Protein AF-A0A3L7YUU1-F1 (afdb_monomer)

Structure (mmCIF, N/CA/C/O backbone):
data_AF-A0A3L7YUU1-F1
#
_entry.id   AF-A0A3L7YUU1-F1
#
loop_
_atom_site.group_PDB
_atom_site.id
_atom_site.type_symbol
_atom_site.label_atom_id
_atom_site.label_alt_id
_atom_site.label_comp_id
_atom_site.label_asym_id
_atom_site.label_entity_id
_atom_site.label_seq_id
_atom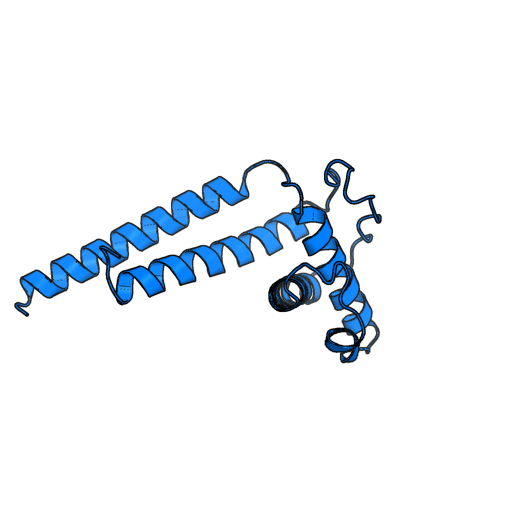_site.pdbx_PDB_ins_code
_atom_site.Cartn_x
_atom_site.Cartn_y
_atom_site.Cartn_z
_atom_site.occupancy
_atom_site.B_iso_or_equiv
_atom_site.auth_seq_id
_atom_site.auth_comp_id
_atom_site.auth_asym_id
_atom_site.auth_atom_id
_atom_site.pdbx_PDB_model_num
ATOM 1 N N . MET A 1 1 ? -32.087 8.831 19.866 1.00 59.59 1 MET A N 1
ATOM 2 C CA . MET A 1 1 ? -30.736 9.177 20.367 1.00 59.59 1 MET A CA 1
ATOM 3 C C . MET A 1 1 ? -30.749 10.618 20.840 1.00 59.59 1 MET A C 1
ATOM 5 O O . MET A 1 1 ? -31.267 11.467 20.128 1.00 59.59 1 MET A O 1
ATOM 9 N N . THR A 1 2 ? -30.235 10.900 22.034 1.00 79.69 2 THR A N 1
ATOM 10 C CA . THR A 1 2 ? -30.074 12.281 22.517 1.00 79.69 2 THR A CA 1
ATOM 11 C C . THR A 1 2 ? -28.896 12.944 21.796 1.00 79.69 2 THR A C 1
ATOM 13 O O . THR A 1 2 ? -27.967 12.249 21.372 1.00 79.69 2 THR A O 1
ATOM 16 N N . ARG A 1 3 ? -28.883 14.278 21.679 1.00 77.38 3 ARG A N 1
ATOM 17 C CA . ARG A 1 3 ? -27.744 15.015 21.090 1.00 77.38 3 ARG A CA 1
ATOM 18 C C . ARG A 1 3 ? -26.410 14.649 21.760 1.00 77.38 3 ARG A C 1
ATOM 20 O O . ARG A 1 3 ? -25.412 14.467 21.073 1.00 77.38 3 ARG A O 1
ATOM 27 N N . SER A 1 4 ? -26.418 14.425 23.076 1.00 76.38 4 SER A N 1
ATOM 28 C CA . SER A 1 4 ? -25.243 13.987 23.842 1.00 76.38 4 SER A CA 1
ATOM 29 C C . SER A 1 4 ? -24.733 12.603 23.417 1.00 76.38 4 SER A C 1
ATOM 31 O O . SER A 1 4 ? -23.530 12.414 23.276 1.00 76.38 4 SER A O 1
ATOM 33 N N . SER A 1 5 ? -25.628 11.645 23.139 1.00 84.06 5 SER A N 1
ATOM 34 C CA . SER A 1 5 ? -25.233 10.310 22.651 1.00 84.06 5 SER A CA 1
ATOM 35 C C . SER A 1 5 ? -24.628 10.337 21.241 1.00 84.06 5 SER A C 1
ATOM 37 O O . SER A 1 5 ? -23.734 9.553 20.933 1.00 84.06 5 SER A O 1
ATOM 39 N N . GLN A 1 6 ? -25.072 11.266 20.390 1.00 86.44 6 GLN A N 1
ATOM 40 C CA . GLN A 1 6 ? -24.498 11.461 19.056 1.00 86.44 6 GLN A CA 1
ATOM 41 C C . GLN A 1 6 ? -23.119 12.121 19.129 1.00 86.44 6 GLN A C 1
ATOM 43 O O . GLN A 1 6 ? -22.197 11.662 18.462 1.00 86.44 6 GLN A O 1
ATOM 48 N N . ALA A 1 7 ? -22.956 13.141 19.976 1.00 90.00 7 ALA A N 1
ATOM 49 C CA . ALA A 1 7 ? -21.663 13.782 20.210 1.00 90.00 7 ALA A CA 1
ATOM 50 C C . ALA A 1 7 ? -20.613 12.795 20.747 1.00 90.00 7 ALA A C 1
ATOM 52 O O . ALA A 1 7 ? -19.496 12.765 20.239 1.00 90.00 7 ALA A O 1
ATOM 53 N N . LEU A 1 8 ? -20.981 11.938 21.706 1.00 91.62 8 LEU A N 1
ATOM 54 C CA . LEU A 1 8 ? -20.094 10.888 22.223 1.00 91.62 8 LEU A CA 1
ATOM 55 C C . LEU A 1 8 ? -19.676 9.899 21.130 1.00 91.62 8 LEU A C 1
ATOM 57 O O . LEU A 1 8 ? -18.496 9.577 21.013 1.00 91.62 8 LEU A O 1
ATOM 61 N N . ARG A 1 9 ? -20.626 9.457 20.295 1.00 92.44 9 ARG A N 1
ATOM 62 C CA . ARG A 1 9 ? -20.335 8.561 19.168 1.00 92.44 9 ARG A CA 1
ATOM 63 C C . ARG A 1 9 ? -19.361 9.201 18.180 1.00 92.44 9 ARG A C 1
ATOM 65 O O . ARG A 1 9 ? -18.378 8.570 17.816 1.00 92.44 9 ARG A O 1
ATOM 72 N N . LEU A 1 10 ? -19.612 10.440 17.761 1.00 94.44 10 LEU A N 1
ATOM 73 C CA . LEU A 1 10 ? -18.731 11.148 16.827 1.00 94.44 10 LEU A CA 1
ATOM 74 C C . LEU A 1 10 ? -17.342 11.392 17.428 1.00 94.44 10 LEU A C 1
ATOM 76 O O . LEU A 1 10 ? -16.343 11.228 16.734 1.00 94.44 10 LEU A O 1
ATOM 80 N N . GLY A 1 11 ? -17.274 11.710 18.724 1.00 96.06 11 GLY A N 1
ATOM 81 C CA . GLY A 1 11 ? -16.013 11.812 19.457 1.00 96.06 11 GLY A CA 1
ATOM 82 C C . GLY A 1 11 ? -15.228 10.499 19.450 1.00 96.06 11 GLY A C 1
ATOM 83 O O . GLY A 1 11 ? -14.035 10.506 19.155 1.00 96.06 11 GLY A O 1
ATOM 84 N N . ALA A 1 12 ? -15.896 9.367 19.690 1.00 96.31 12 ALA A N 1
ATOM 85 C CA . ALA A 1 12 ? -15.273 8.045 19.627 1.00 96.31 12 ALA A CA 1
ATOM 86 C C . ALA A 1 12 ? -14.753 7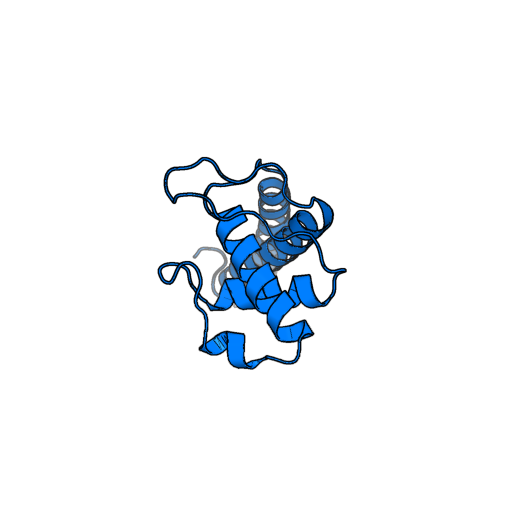.718 18.218 1.00 96.31 12 ALA A C 1
ATOM 88 O O . ALA A 1 12 ? -13.611 7.293 18.076 1.00 96.31 12 ALA A O 1
ATOM 89 N N . VAL A 1 13 ? -15.542 7.983 17.170 1.00 97.12 13 VAL A N 1
ATOM 90 C CA . VAL A 1 13 ? -15.109 7.802 15.770 1.00 97.12 13 VAL A CA 1
ATOM 91 C C . VAL A 1 13 ? -13.873 8.645 15.455 1.00 97.12 13 VAL A C 1
ATOM 93 O O . VAL A 1 13 ? -12.925 8.145 14.845 1.00 97.12 13 VAL A O 1
ATOM 96 N N . GLY A 1 14 ? -13.864 9.909 15.888 1.00 97.44 14 GLY A N 1
ATOM 97 C CA . GLY A 1 14 ? -12.722 10.804 15.718 1.00 97.44 14 GLY A CA 1
ATOM 98 C C . GLY A 1 14 ? -11.468 10.279 16.419 1.00 97.44 14 GLY A C 1
ATOM 99 O O . GLY A 1 14 ? -10.405 10.219 15.804 1.00 97.44 14 GLY A O 1
ATOM 100 N N . LEU A 1 15 ? -11.602 9.829 17.671 1.00 97.62 15 LEU A N 1
ATOM 101 C CA . LEU A 1 15 ? -10.500 9.244 18.436 1.00 97.62 15 LEU A CA 1
ATOM 102 C C . LEU A 1 15 ? -9.951 7.974 17.769 1.00 97.62 15 LEU A C 1
ATOM 104 O O . LEU A 1 15 ? -8.742 7.858 17.590 1.00 97.62 15 LEU A O 1
ATOM 108 N N . ILE A 1 16 ? -10.822 7.050 17.356 1.00 98.19 16 ILE A N 1
ATOM 109 C CA . ILE A 1 16 ? -10.429 5.801 16.684 1.00 98.19 16 ILE A CA 1
ATOM 110 C C . ILE A 1 16 ? -9.714 6.097 15.362 1.00 98.19 16 ILE A C 1
ATOM 112 O O . ILE A 1 16 ? -8.682 5.499 15.070 1.00 98.19 16 ILE A O 1
ATOM 116 N N . THR A 1 17 ? -10.211 7.062 14.587 1.00 98.12 17 THR A N 1
ATOM 117 C CA . THR A 1 17 ? -9.578 7.492 13.332 1.00 98.12 17 THR A CA 1
ATOM 118 C C . THR A 1 17 ? -8.183 8.069 13.576 1.00 98.12 17 THR A C 1
ATOM 120 O O . THR A 1 17 ? -7.238 7.716 12.872 1.00 98.12 17 THR A O 1
ATOM 123 N N . ALA A 1 18 ? -8.025 8.915 14.600 1.00 98.38 18 ALA A N 1
ATOM 124 C CA . ALA A 1 18 ? -6.729 9.484 14.961 1.00 98.38 18 ALA A CA 1
ATOM 125 C C . ALA A 1 18 ? -5.734 8.406 15.422 1.00 98.38 18 ALA A C 1
ATOM 127 O O . ALA A 1 18 ? -4.583 8.403 14.984 1.00 98.38 18 ALA A O 1
ATOM 128 N N . LEU A 1 19 ? -6.180 7.460 16.255 1.00 98.31 19 LEU A N 1
ATOM 129 C CA . LEU A 1 19 ? -5.359 6.325 16.683 1.00 98.31 19 LEU A CA 1
ATOM 130 C C . LEU A 1 19 ? -4.965 5.444 15.496 1.00 98.31 19 LEU A C 1
ATOM 132 O O . LEU A 1 19 ? -3.799 5.079 15.371 1.00 98.31 19 LEU A O 1
ATOM 136 N N . SER A 1 20 ? -5.908 5.162 14.595 1.00 98.25 20 SER A N 1
ATOM 137 C CA . SER A 1 20 ? -5.647 4.397 13.376 1.00 98.25 20 SER A CA 1
ATOM 138 C C . SER A 1 20 ? -4.560 5.052 12.525 1.00 98.25 20 SER A C 1
ATOM 140 O O . SER A 1 20 ? -3.614 4.377 12.123 1.00 98.25 20 SER A O 1
ATOM 142 N N . LEU A 1 21 ? -4.631 6.371 12.314 1.00 98.50 21 LEU A N 1
ATOM 143 C CA . LEU A 1 21 ? -3.612 7.105 11.564 1.00 98.50 21 LEU A CA 1
ATOM 144 C C . LEU A 1 21 ? -2.226 6.987 12.206 1.00 98.50 21 LEU A C 1
ATOM 146 O O . LEU A 1 21 ? -1.258 6.695 11.506 1.00 98.50 21 LEU A O 1
ATOM 150 N N . LEU A 1 22 ? -2.126 7.187 13.523 1.00 98.56 22 LEU A N 1
ATOM 151 C CA . LEU A 1 22 ? -0.853 7.098 14.244 1.00 98.56 22 LEU A CA 1
ATOM 152 C C . LEU A 1 22 ? -0.241 5.696 14.150 1.00 98.56 22 LEU A C 1
ATOM 154 O O . LEU A 1 22 ? 0.948 5.561 13.861 1.00 98.56 22 LEU A O 1
ATOM 158 N N . LEU A 1 23 ? -1.051 4.656 14.359 1.00 98.50 23 LEU A N 1
ATOM 159 C CA . LEU A 1 23 ? -0.591 3.268 14.334 1.00 98.50 23 LEU A CA 1
ATOM 160 C C . LEU A 1 23 ? -0.162 2.834 12.929 1.00 98.50 23 LEU A C 1
ATOM 162 O O . LEU A 1 23 ? 0.916 2.263 12.781 1.00 98.50 23 LEU A O 1
ATOM 166 N N . HIS A 1 24 ? -0.935 3.166 11.891 1.00 98.38 24 HIS A N 1
ATOM 167 C CA . HIS A 1 24 ? -0.557 2.850 10.512 1.00 98.38 24 HIS A CA 1
ATOM 168 C C . HIS A 1 24 ? 0.696 3.623 10.075 1.00 98.38 24 HIS A C 1
ATOM 170 O O . HIS A 1 24 ? 1.581 3.050 9.444 1.00 98.38 24 HIS A O 1
ATOM 176 N N . GLN A 1 25 ? 0.838 4.900 10.455 1.00 98.12 25 GLN A N 1
ATOM 177 C CA . GLN A 1 25 ? 2.071 5.651 10.186 1.00 98.12 25 GLN A CA 1
ATOM 178 C C . GLN A 1 25 ? 3.292 5.051 10.888 1.00 98.12 25 GLN A C 1
ATOM 180 O O . GLN A 1 25 ? 4.390 5.090 10.333 1.00 98.12 25 GLN A O 1
ATOM 185 N N . GLN A 1 26 ? 3.121 4.514 12.097 1.00 98.00 26 GLN A N 1
ATOM 186 C CA . GLN A 1 26 ? 4.193 3.821 12.801 1.00 98.00 26 GLN A CA 1
ATOM 187 C C . GLN A 1 26 ? 4.533 2.485 12.125 1.00 98.00 26 GLN A C 1
ATOM 189 O O . GLN A 1 26 ? 5.714 2.188 11.950 1.00 98.00 26 GLN A O 1
ATOM 194 N N . ALA A 1 27 ? 3.528 1.718 11.692 1.00 96.50 27 ALA A N 1
ATOM 195 C CA . ALA A 1 27 ? 3.717 0.470 10.952 1.00 96.50 27 ALA A CA 1
ATOM 196 C C . ALA A 1 27 ? 4.463 0.695 9.625 1.00 96.50 27 ALA A C 1
ATOM 198 O O . ALA A 1 27 ? 5.405 -0.026 9.316 1.00 96.50 27 ALA A O 1
ATOM 199 N N . ALA A 1 28 ? 4.158 1.777 8.903 1.00 96.62 28 ALA A N 1
ATOM 200 C CA . ALA A 1 28 ? 4.847 2.157 7.666 1.00 96.62 28 ALA A CA 1
ATOM 201 C C . ALA A 1 28 ? 6.351 2.474 7.838 1.00 96.62 28 ALA A C 1
ATOM 203 O O . ALA A 1 28 ? 7.064 2.673 6.851 1.00 96.62 28 ALA A O 1
ATOM 204 N N . ARG A 1 29 ? 6.857 2.550 9.075 1.00 95.75 29 ARG A N 1
ATOM 205 C CA . ARG A 1 29 ? 8.282 2.753 9.389 1.00 95.75 29 ARG A CA 1
ATOM 206 C C . ARG A 1 29 ? 9.006 1.466 9.770 1.00 95.75 29 ARG A C 1
ATOM 208 O O . ARG A 1 29 ? 10.214 1.515 9.993 1.00 95.75 29 ARG A O 1
ATOM 215 N N . LEU A 1 30 ? 8.291 0.349 9.881 1.00 94.88 30 LEU A N 1
ATOM 216 C CA . LEU A 1 30 ? 8.898 -0.947 10.153 1.00 94.88 30 LEU A CA 1
ATOM 217 C C . LEU A 1 30 ? 9.821 -1.366 8.991 1.00 94.88 30 LEU A C 1
ATOM 219 O O . LEU A 1 30 ? 9.720 -0.807 7.885 1.00 94.88 30 LEU A O 1
ATOM 223 N N . PRO A 1 31 ? 10.743 -2.318 9.234 1.00 94.75 31 PRO A N 1
ATOM 224 C CA . PRO A 1 31 ? 11.510 -2.965 8.175 1.00 94.75 31 PRO A CA 1
ATOM 225 C C . PRO A 1 31 ? 10.617 -3.525 7.062 1.00 94.75 31 PRO A C 1
ATOM 227 O O . PRO A 1 31 ? 9.397 -3.578 7.194 1.00 94.75 31 PRO A O 1
ATOM 230 N N . ILE A 1 32 ? 11.235 -3.889 5.942 1.00 93.56 32 ILE A N 1
ATOM 231 C CA . ILE A 1 32 ? 10.519 -4.535 4.839 1.00 93.56 32 ILE A CA 1
ATOM 232 C C . ILE A 1 32 ? 10.014 -5.898 5.319 1.00 93.56 32 ILE A C 1
ATOM 234 O O . ILE A 1 32 ? 10.777 -6.634 5.947 1.00 93.56 32 ILE A O 1
ATOM 238 N N . ASP A 1 33 ? 8.743 -6.191 5.055 1.00 88.75 33 ASP A N 1
ATOM 239 C CA . ASP A 1 33 ? 8.095 -7.449 5.446 1.00 88.75 33 ASP A CA 1
ATOM 240 C C . ASP A 1 33 ? 8.064 -8.459 4.284 1.00 88.75 33 ASP A C 1
ATOM 242 O O . ASP A 1 33 ? 8.311 -8.090 3.135 1.00 88.75 33 ASP A O 1
ATOM 246 N N . PHE A 1 34 ? 7.782 -9.728 4.594 1.00 83.88 34 PHE A N 1
ATOM 247 C CA . PHE A 1 34 ? 7.990 -10.892 3.719 1.00 83.88 34 PHE A CA 1
ATOM 248 C C . PHE A 1 34 ? 7.468 -10.741 2.285 1.00 83.88 34 PHE A C 1
ATOM 250 O O . PHE A 1 34 ? 8.222 -11.026 1.365 1.00 83.88 34 PHE A O 1
ATOM 257 N N . ASP A 1 35 ? 6.229 -10.280 2.092 1.00 92.50 35 ASP A N 1
ATOM 258 C CA . ASP A 1 35 ? 5.605 -10.212 0.757 1.00 92.50 35 ASP A CA 1
ATOM 259 C C . ASP A 1 35 ? 5.666 -8.808 0.128 1.00 92.50 35 ASP A C 1
ATOM 261 O O . ASP A 1 35 ? 5.149 -8.578 -0.970 1.00 92.50 35 ASP A O 1
ATOM 265 N N . GLU A 1 36 ? 6.232 -7.823 0.833 1.00 94.94 36 GLU A N 1
ATOM 266 C CA . GLU A 1 36 ? 6.175 -6.421 0.409 1.00 94.94 36 GLU A CA 1
ATOM 267 C C . GLU A 1 36 ? 6.913 -6.200 -0.919 1.00 94.94 36 GLU A C 1
ATOM 269 O O . GLU A 1 36 ? 6.461 -5.432 -1.772 1.00 94.94 36 GLU A O 1
ATOM 274 N N . ASP A 1 37 ? 8.020 -6.908 -1.135 1.00 95.12 37 ASP A N 1
ATOM 275 C CA . ASP A 1 37 ? 8.772 -6.869 -2.386 1.00 95.12 37 ASP A CA 1
ATOM 276 C C . ASP A 1 37 ? 8.037 -7.557 -3.546 1.00 95.12 37 ASP A C 1
ATOM 278 O O . ASP A 1 37 ? 8.079 -7.050 -4.668 1.00 95.12 37 ASP A O 1
ATOM 282 N N . ASP A 1 38 ? 7.304 -8.639 -3.287 1.00 95.50 38 ASP A N 1
ATOM 283 C CA . ASP A 1 38 ? 6.469 -9.325 -4.272 1.00 95.50 38 ASP A CA 1
ATOM 284 C C . ASP A 1 38 ? 5.303 -8.442 -4.741 1.00 95.50 38 ASP A C 1
ATOM 286 O O . ASP A 1 38 ? 5.054 -8.323 -5.947 1.00 95.50 38 ASP A O 1
ATOM 290 N N . TYR A 1 39 ? 4.617 -7.756 -3.820 1.00 96.62 39 TYR A N 1
ATOM 291 C CA . TYR A 1 39 ? 3.577 -6.782 -4.170 1.00 96.62 39 TYR A CA 1
ATOM 292 C C . TYR A 1 39 ? 4.144 -5.580 -4.931 1.00 96.62 39 TYR A C 1
ATOM 294 O O . TYR A 1 39 ? 3.548 -5.120 -5.912 1.00 96.62 39 TYR A O 1
ATOM 302 N N . MET A 1 40 ? 5.317 -5.091 -4.525 1.00 97.00 40 MET A N 1
ATOM 303 C CA 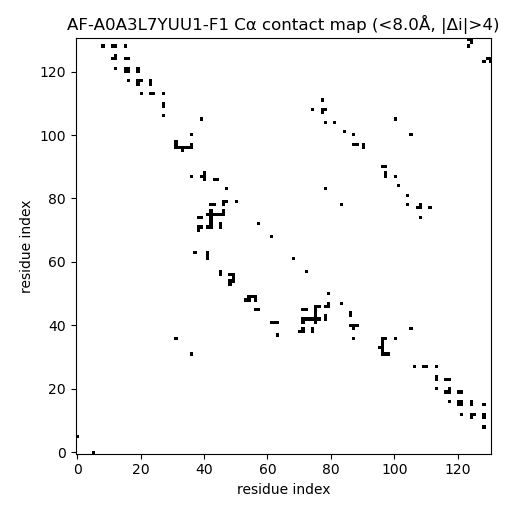. MET A 1 40 ? 6.015 -4.013 -5.221 1.00 97.00 40 MET A CA 1
ATOM 304 C C . MET A 1 40 ? 6.443 -4.436 -6.630 1.00 97.00 40 MET A C 1
ATOM 306 O O . MET A 1 40 ? 6.219 -3.692 -7.586 1.00 97.00 40 MET A O 1
ATOM 310 N N . ARG A 1 41 ? 7.001 -5.639 -6.797 1.00 97.19 41 ARG A N 1
ATOM 311 C CA . ARG A 1 41 ? 7.387 -6.186 -8.102 1.00 97.19 41 ARG A CA 1
ATOM 312 C C . ARG A 1 41 ? 6.174 -6.357 -9.009 1.00 97.19 41 ARG A C 1
ATOM 314 O O . ARG A 1 41 ? 6.241 -5.9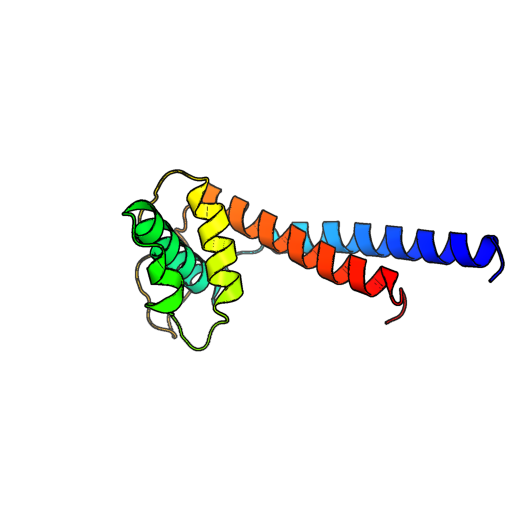57 -10.169 1.00 97.19 41 ARG A O 1
ATOM 321 N N . ALA A 1 42 ? 5.065 -6.883 -8.490 1.00 97.44 42 ALA A N 1
ATOM 322 C CA . ALA A 1 42 ? 3.815 -6.974 -9.239 1.00 97.44 42 ALA A CA 1
ATOM 323 C C . ALA A 1 42 ? 3.357 -5.596 -9.738 1.00 97.44 42 ALA A C 1
ATOM 325 O O . ALA A 1 42 ? 3.053 -5.426 -10.916 1.00 97.44 42 ALA A O 1
ATOM 326 N N . GLY A 1 43 ? 3.375 -4.591 -8.857 1.00 97.69 43 GLY A N 1
ATOM 327 C CA . GLY A 1 43 ? 3.055 -3.213 -9.218 1.00 97.69 43 GLY A CA 1
ATOM 328 C C . GLY A 1 43 ? 3.966 -2.652 -10.314 1.00 97.69 43 GLY A C 1
ATOM 329 O O . GLY A 1 43 ? 3.473 -1.989 -11.225 1.00 97.69 43 GLY A O 1
ATOM 330 N N . GLN A 1 44 ? 5.269 -2.958 -10.271 1.00 97.81 44 GLN A N 1
ATOM 331 C CA . GLN A 1 44 ? 6.222 -2.564 -11.314 1.00 97.81 44 GLN A CA 1
ATOM 332 C C . GLN A 1 44 ? 5.903 -3.231 -12.652 1.00 97.81 44 GLN A C 1
ATOM 334 O O . GLN A 1 44 ? 5.871 -2.539 -13.662 1.00 97.81 44 GLN A O 1
ATOM 339 N N . ILE A 1 45 ? 5.628 -4.540 -12.667 1.00 97.62 45 ILE A N 1
ATOM 340 C CA . ILE A 1 45 ? 5.260 -5.270 -13.891 1.00 97.62 45 ILE A CA 1
ATOM 341 C C . ILE A 1 45 ? 4.042 -4.613 -14.546 1.00 97.62 45 ILE A C 1
ATOM 343 O O . ILE A 1 45 ? 4.109 -4.219 -15.709 1.00 97.62 45 ILE A O 1
ATOM 347 N N . LEU A 1 46 ? 2.967 -4.415 -13.779 1.00 98.25 46 LEU A N 1
ATOM 348 C CA . LEU A 1 46 ? 1.746 -3.795 -14.288 1.00 98.25 46 LEU A CA 1
ATOM 349 C C . LEU A 1 46 ? 1.992 -2.351 -14.758 1.00 98.25 46 LEU A C 1
ATOM 351 O O . LEU A 1 46 ? 1.546 -1.972 -15.837 1.00 98.25 46 LEU A O 1
ATOM 355 N N . ALA A 1 47 ? 2.706 -1.534 -13.977 1.00 98.06 47 ALA A N 1
ATOM 356 C CA . ALA A 1 47 ? 2.966 -0.140 -14.334 1.00 98.06 47 ALA A CA 1
ATOM 357 C C . ALA A 1 47 ? 3.863 -0.008 -15.574 1.00 98.06 47 ALA A C 1
ATOM 359 O O . ALA A 1 47 ? 3.624 0.864 -16.407 1.00 98.06 47 ALA A O 1
ATOM 360 N N . ASP A 1 48 ? 4.885 -0.851 -15.714 1.00 97.31 48 ASP A N 1
ATOM 361 C CA . ASP A 1 48 ? 5.786 -0.844 -16.868 1.00 97.31 48 ASP A CA 1
ATOM 362 C C . ASP A 1 48 ? 5.040 -1.212 -18.157 1.00 97.31 48 ASP A C 1
ATOM 364 O O . ASP A 1 48 ? 5.158 -0.496 -19.149 1.00 97.31 48 ASP A O 1
ATOM 368 N N . GLU A 1 49 ? 4.213 -2.259 -18.130 1.00 97.69 49 GLU A N 1
ATOM 369 C CA . GLU A 1 49 ? 3.407 -2.685 -19.284 1.00 97.69 49 GLU A CA 1
ATOM 370 C C . GLU A 1 49 ? 2.301 -1.676 -19.633 1.00 97.69 49 GLU A C 1
ATOM 372 O O . GLU A 1 49 ? 2.034 -1.388 -20.800 1.00 97.69 49 GLU A O 1
ATOM 377 N N . ILE A 1 50 ? 1.689 -1.028 -18.639 1.00 98.00 50 ILE A N 1
ATOM 378 C CA . ILE A 1 50 ? 0.743 0.060 -18.918 1.00 98.00 50 ILE A CA 1
ATOM 379 C C . ILE A 1 50 ? 1.460 1.231 -19.610 1.00 98.00 50 ILE A C 1
ATOM 381 O O . ILE A 1 50 ? 0.918 1.804 -20.559 1.00 98.00 50 ILE A O 1
ATOM 385 N N . ARG A 1 51 ? 2.689 1.578 -19.195 1.00 97.00 51 ARG A N 1
ATOM 386 C CA . ARG A 1 51 ? 3.480 2.647 -19.836 1.00 97.00 51 ARG A CA 1
ATOM 387 C C . ARG A 1 51 ? 3.873 2.321 -21.278 1.00 97.00 51 ARG A C 1
ATOM 389 O O . ARG A 1 51 ? 4.022 3.250 -22.069 1.00 97.00 51 ARG A O 1
ATOM 396 N N . THR A 1 52 ? 4.024 1.046 -21.635 1.00 96.62 52 THR A N 1
ATOM 397 C CA . THR A 1 52 ? 4.313 0.618 -23.018 1.00 96.62 52 THR A CA 1
ATOM 398 C C . THR A 1 52 ? 3.064 0.622 -23.908 1.00 96.62 52 THR A C 1
ATOM 400 O O . THR A 1 52 ? 3.168 0.387 -25.111 1.00 96.62 52 THR A O 1
ATOM 403 N N . GLY A 1 53 ? 1.891 0.943 -23.348 1.00 96.88 53 GLY A N 1
ATOM 404 C CA . GLY A 1 53 ? 0.618 0.976 -24.062 1.00 96.88 53 GLY A CA 1
ATOM 405 C C . GLY A 1 53 ? -0.183 -0.323 -23.968 1.00 96.88 53 GLY A C 1
ATOM 406 O O . GLY A 1 53 ? -1.149 -0.466 -24.716 1.00 96.88 53 GLY A O 1
ATOM 407 N N . ASN A 1 54 ? 0.173 -1.242 -23.059 1.00 97.12 54 ASN A N 1
ATOM 408 C CA . ASN A 1 54 ? -0.570 -2.476 -22.804 1.00 97.12 54 ASN A CA 1
ATOM 409 C C . ASN A 1 54 ? -1.374 -2.417 -21.484 1.00 97.12 54 ASN A C 1
ATOM 411 O O . ASN A 1 54 ? -0.957 -2.978 -20.471 1.00 97.12 54 ASN A O 1
ATOM 415 N N . PRO A 1 55 ? -2.567 -1.794 -21.453 1.00 94.38 55 PRO A N 1
ATOM 416 C CA . PRO A 1 55 ? -3.439 -1.863 -20.282 1.00 94.38 55 PRO A CA 1
ATOM 417 C C . PRO A 1 55 ? -4.084 -3.244 -20.084 1.00 94.38 55 PRO A C 1
ATOM 419 O O . PRO A 1 55 ? -4.616 -3.508 -19.005 1.00 94.38 55 PRO A O 1
ATOM 422 N N . ALA A 1 56 ? -4.053 -4.127 -21.092 1.00 96.62 56 ALA A N 1
ATOM 423 C CA . ALA A 1 56 ? -4.602 -5.477 -20.979 1.00 96.62 56 ALA A CA 1
ATOM 424 C C . ALA A 1 56 ? -3.794 -6.355 -20.011 1.00 96.62 56 ALA A C 1
ATOM 426 O O . ALA A 1 56 ? -4.344 -7.322 -19.484 1.00 96.62 56 ALA A O 1
ATOM 427 N N . ILE A 1 57 ? -2.567 -5.943 -19.656 1.00 96.69 57 ILE A N 1
ATOM 428 C CA . ILE A 1 57 ? -1.729 -6.610 -18.652 1.00 96.69 57 ILE A CA 1
ATOM 429 C C . ILE A 1 57 ? -2.464 -6.889 -17.335 1.00 96.69 57 ILE A C 1
ATOM 431 O O . ILE A 1 57 ? -2.230 -7.911 -16.700 1.00 96.69 57 ILE A O 1
ATOM 435 N N . LEU A 1 58 ? -3.415 -6.026 -16.951 1.00 94.75 58 LEU A N 1
ATOM 436 C CA . LEU A 1 58 ? -4.214 -6.185 -15.732 1.00 94.75 58 LEU A CA 1
ATOM 437 C C . LEU A 1 58 ? -5.028 -7.491 -15.700 1.00 94.75 58 LEU A C 1
ATOM 439 O O . LEU A 1 58 ? -5.412 -7.941 -14.617 1.00 94.75 58 LEU A O 1
ATOM 443 N N . LEU A 1 59 ? -5.313 -8.055 -16.877 1.00 93.62 59 LEU A N 1
ATOM 444 C CA . LEU A 1 59 ? -6.057 -9.296 -17.089 1.00 93.62 59 LEU A CA 1
ATOM 445 C C . LEU A 1 59 ? -5.163 -10.448 -17.579 1.00 93.62 59 LEU A C 1
ATOM 447 O O . LEU A 1 59 ? -5.554 -11.605 -17.447 1.00 93.62 59 LEU A O 1
ATOM 451 N N . GLU A 1 60 ? -4.006 -10.137 -18.164 1.00 93.88 60 GLU A N 1
ATOM 452 C CA . GLU A 1 60 ? -3.100 -11.111 -18.786 1.00 93.88 60 GLU A CA 1
ATOM 453 C C . GLU A 1 60 ? -2.080 -11.686 -17.801 1.00 93.88 60 GLU A C 1
ATOM 455 O O . GLU A 1 60 ? -1.726 -12.858 -17.919 1.00 93.88 60 GLU A O 1
ATOM 460 N N . ASP A 1 61 ? -1.632 -10.886 -16.828 1.00 92.69 61 ASP A N 1
ATOM 461 C CA . ASP A 1 61 ? -0.638 -11.304 -15.844 1.00 92.69 61 ASP A CA 1
ATOM 462 C C . ASP A 1 61 ? -1.135 -11.122 -14.404 1.00 92.69 61 ASP A C 1
ATOM 464 O O . ASP A 1 61 ? -1.676 -10.088 -13.996 1.00 92.69 61 ASP A O 1
ATOM 468 N N . ASN A 1 62 ? -0.920 -12.169 -13.615 1.00 93.31 62 ASN A N 1
ATOM 469 C CA . ASN A 1 62 ? -1.194 -12.211 -12.190 1.00 93.31 62 ASN A CA 1
ATOM 470 C C . ASN A 1 62 ? 0.014 -12.821 -11.471 1.00 93.31 62 ASN A C 1
ATOM 472 O O . ASN A 1 62 ? -0.069 -13.904 -10.886 1.00 93.31 62 ASN A O 1
ATOM 476 N N . TYR A 1 63 ? 1.151 -12.120 -11.549 1.00 94.25 63 TYR A N 1
ATOM 477 C CA . TYR A 1 63 ? 2.374 -12.433 -10.809 1.00 94.25 63 TYR A CA 1
ATOM 478 C C . TYR A 1 63 ? 2.048 -12.741 -9.341 1.00 94.25 63 TYR A C 1
ATOM 480 O O . TYR A 1 63 ? 1.455 -11.893 -8.674 1.00 94.25 63 TYR A O 1
ATOM 488 N N . ARG A 1 64 ? 2.423 -13.932 -8.847 1.00 92.12 64 ARG A N 1
ATOM 489 C CA . ARG A 1 64 ? 1.982 -14.496 -7.549 1.00 92.12 64 ARG A CA 1
ATOM 490 C C . ARG A 1 64 ? 0.455 -14.598 -7.469 1.00 92.12 64 ARG A C 1
ATOM 492 O O . ARG A 1 64 ? -0.199 -13.790 -6.808 1.00 92.12 64 ARG A O 1
ATOM 499 N N . ILE A 1 65 ? -0.129 -15.555 -8.191 1.00 93.44 65 ILE A N 1
ATOM 500 C CA . ILE A 1 65 ? -1.587 -15.714 -8.352 1.00 93.44 65 ILE A CA 1
ATOM 501 C C . ILE A 1 65 ? -2.340 -15.890 -7.023 1.00 93.44 65 ILE A C 1
ATOM 503 O O . ILE A 1 65 ? -3.515 -15.545 -6.920 1.00 93.44 65 ILE A O 1
ATOM 507 N N . GLU A 1 66 ? -1.654 -16.397 -6.003 1.00 91.38 66 GLU A N 1
ATOM 508 C CA . GLU A 1 66 ? -2.107 -16.527 -4.621 1.00 91.38 66 GLU A CA 1
ATOM 509 C C . GLU A 1 66 ? -2.395 -15.173 -3.946 1.00 91.38 66 GLU A C 1
ATOM 511 O O . GLU A 1 66 ? -3.226 -15.097 -3.041 1.00 91.38 66 GLU A O 1
ATOM 516 N N . HIS A 1 67 ? -1.751 -14.094 -4.401 1.00 91.31 67 HIS A N 1
ATOM 517 C CA . HIS A 1 67 ? -1.932 -12.747 -3.870 1.00 91.31 67 HIS A CA 1
ATOM 518 C C . HIS A 1 67 ? -3.082 -12.018 -4.585 1.00 91.31 67 HIS A C 1
ATOM 520 O O . HIS A 1 67 ? -3.177 -12.077 -5.817 1.00 91.31 67 HIS A O 1
ATOM 526 N N . PRO A 1 68 ? -3.931 -11.255 -3.869 1.00 93.38 68 PRO A N 1
ATOM 527 C CA . PRO A 1 68 ? -5.045 -10.534 -4.480 1.00 93.38 68 PRO A CA 1
ATOM 528 C C . PRO A 1 68 ? -4.598 -9.544 -5.569 1.00 93.38 68 PRO A C 1
ATOM 530 O O . PRO A 1 68 ? -3.745 -8.689 -5.339 1.00 93.38 68 PRO A O 1
ATOM 533 N N . GLN A 1 69 ? -5.232 -9.594 -6.745 1.00 95.56 69 GLN A N 1
ATOM 534 C CA . GLN A 1 69 ? -4.871 -8.727 -7.878 1.00 95.56 69 GLN A CA 1
ATOM 535 C C . GLN A 1 69 ? -5.154 -7.242 -7.606 1.00 95.56 69 GLN A C 1
ATOM 537 O O . GLN A 1 69 ? -4.402 -6.370 -8.032 1.00 95.56 69 GLN A O 1
ATOM 542 N N . PHE A 1 70 ? -6.221 -6.930 -6.864 1.00 95.88 70 PHE A N 1
ATOM 543 C CA . PHE A 1 70 ? -6.649 -5.545 -6.652 1.00 95.88 70 PHE A CA 1
ATOM 544 C C . PHE A 1 70 ? -5.567 -4.672 -5.998 1.00 95.88 70 PHE A C 1
ATOM 546 O O . PHE A 1 70 ? -5.340 -3.550 -6.446 1.00 95.88 70 PHE A O 1
ATOM 553 N N . VAL A 1 71 ? -4.848 -5.181 -4.991 1.00 96.38 71 VAL A N 1
ATOM 554 C CA . VAL A 1 71 ? -3.782 -4.403 -4.337 1.00 96.38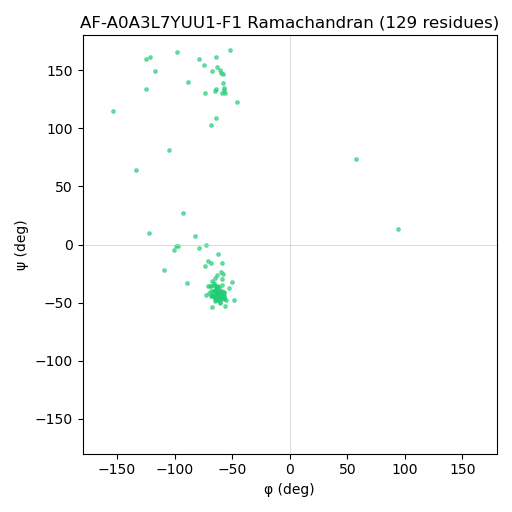 71 VAL A CA 1
ATOM 555 C C . VAL A 1 71 ? -2.585 -4.184 -5.268 1.00 96.38 71 VAL A C 1
ATOM 557 O O . VAL A 1 71 ? -2.039 -3.086 -5.297 1.00 96.38 71 VAL A O 1
ATOM 560 N N . LYS A 1 72 ? -2.244 -5.160 -6.120 1.00 97.75 72 LYS A N 1
ATOM 561 C CA . LYS A 1 72 ? -1.188 -5.015 -7.139 1.00 97.75 72 LYS A CA 1
ATOM 562 C C . LYS A 1 72 ? -1.535 -3.901 -8.128 1.00 97.75 72 LYS A C 1
ATOM 564 O O . LYS A 1 72 ? -0.679 -3.084 -8.457 1.00 97.75 72 LYS A O 1
ATOM 569 N N . ILE A 1 73 ? -2.808 -3.811 -8.531 1.00 98.00 73 ILE A N 1
ATOM 570 C CA . ILE A 1 73 ? -3.323 -2.725 -9.380 1.00 98.00 73 ILE A CA 1
ATOM 571 C C . ILE A 1 73 ? -3.219 -1.369 -8.671 1.00 98.00 73 ILE A C 1
ATOM 573 O O . ILE A 1 73 ? -2.795 -0.390 -9.284 1.00 98.00 73 ILE A O 1
ATOM 577 N N . LEU A 1 74 ? -3.572 -1.287 -7.384 1.00 98.19 74 LEU A N 1
ATOM 578 C CA . LEU A 1 74 ? -3.435 -0.044 -6.620 1.00 98.19 74 LEU A CA 1
ATOM 579 C C . LEU A 1 74 ? -1.969 0.405 -6.530 1.00 98.19 74 LEU A C 1
ATOM 581 O O . LEU A 1 74 ? -1.671 1.571 -6.789 1.00 98.19 74 LEU A O 1
ATOM 585 N N . ILE A 1 75 ? -1.044 -0.515 -6.260 1.00 98.31 75 ILE A N 1
ATOM 586 C CA . ILE A 1 75 ? 0.397 -0.229 -6.247 1.00 98.31 75 ILE A CA 1
ATOM 587 C C . ILE A 1 75 ? 0.867 0.245 -7.626 1.00 98.31 75 ILE A C 1
ATOM 589 O O . ILE A 1 75 ? 1.548 1.268 -7.722 1.00 98.31 75 ILE A O 1
ATOM 593 N N . ALA A 1 76 ? 0.451 -0.433 -8.699 1.00 98.06 76 ALA A N 1
ATOM 594 C CA . ALA A 1 76 ? 0.744 -0.014 -10.067 1.00 98.06 76 ALA A CA 1
ATOM 595 C C .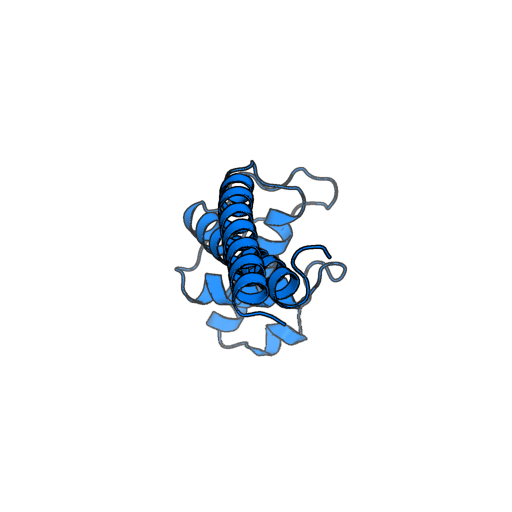 ALA A 1 76 ? 0.238 1.408 -10.345 1.00 98.06 76 ALA A C 1
ATOM 597 O O . ALA A 1 76 ? 0.957 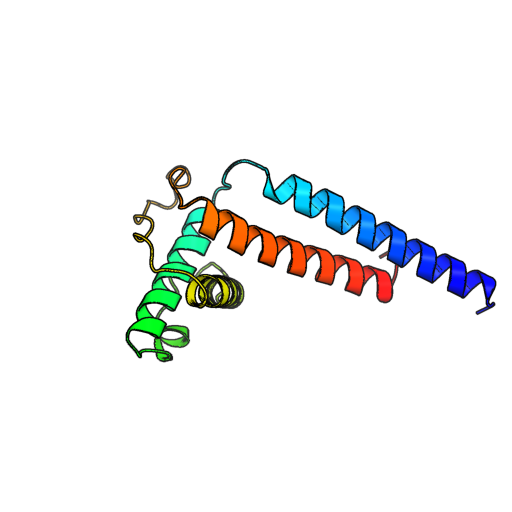2.213 -10.931 1.00 98.06 76 ALA A O 1
ATOM 598 N N . SER A 1 77 ? -0.960 1.760 -9.864 1.00 98.19 77 SER A N 1
ATOM 599 C CA . SER A 1 77 ? -1.522 3.106 -10.026 1.00 98.19 77 SER A CA 1
ATOM 600 C C . SER A 1 77 ? -0.687 4.188 -9.334 1.00 98.19 77 SER A C 1
ATOM 602 O O . SER A 1 77 ? -0.492 5.264 -9.899 1.00 98.19 77 SER A O 1
ATOM 604 N N . VAL A 1 78 ? -0.123 3.890 -8.155 1.00 98.38 78 VAL A N 1
ATOM 605 C CA . VAL A 1 78 ? 0.832 4.780 -7.477 1.00 98.38 78 VAL A CA 1
ATOM 606 C C . VAL A 1 78 ? 2.099 4.918 -8.318 1.00 98.38 78 VAL A C 1
ATOM 608 O O . VAL A 1 78 ? 2.559 6.033 -8.557 1.00 98.38 78 VAL A O 1
ATOM 611 N N . MET A 1 79 ? 2.644 3.799 -8.799 1.00 98.38 79 MET A N 1
ATOM 612 C CA . MET A 1 79 ? 3.883 3.778 -9.575 1.00 98.38 79 MET A CA 1
ATOM 613 C C . MET A 1 79 ? 3.752 4.479 -10.928 1.00 98.38 79 MET A C 1
ATOM 615 O O . MET A 1 79 ? 4.710 5.116 -11.349 1.00 98.38 79 MET A O 1
ATOM 619 N N . LEU A 1 80 ? 2.592 4.433 -11.589 1.00 97.94 80 LEU A N 1
ATOM 620 C CA . LEU A 1 80 ? 2.339 5.147 -12.848 1.00 97.94 80 LEU A CA 1
ATOM 621 C C . LEU A 1 80 ? 2.524 6.665 -12.725 1.00 97.94 80 LEU A C 1
ATOM 623 O O . LEU A 1 80 ? 2.917 7.308 -13.695 1.00 97.94 80 LEU A O 1
ATOM 627 N N . GLY A 1 81 ? 2.289 7.230 -11.537 1.00 97.12 81 GLY A N 1
ATOM 628 C CA . GLY A 1 81 ? 2.555 8.637 -11.230 1.00 97.12 81 GLY A CA 1
ATOM 629 C C . GLY A 1 81 ? 4.013 8.946 -10.868 1.00 97.12 81 GLY A C 1
ATOM 630 O O . GLY A 1 81 ? 4.300 10.051 -10.412 1.00 97.12 81 GLY A O 1
ATOM 631 N N . MET A 1 82 ? 4.923 7.979 -11.008 1.00 97.19 82 MET A N 1
ATOM 632 C CA . MET A 1 82 ? 6.334 8.084 -10.637 1.00 97.19 82 MET A CA 1
ATOM 633 C C . MET A 1 82 ? 7.248 7.751 -11.818 1.00 97.19 82 MET A C 1
ATOM 635 O O . MET A 1 82 ? 6.858 7.043 -12.753 1.00 97.19 82 MET A O 1
ATOM 639 N N . GLU A 1 83 ? 8.493 8.221 -11.728 1.00 95.69 83 GLU A N 1
ATOM 640 C CA . GLU A 1 83 ? 9.548 7.844 -12.667 1.00 95.69 83 GLU A CA 1
ATOM 641 C C . GLU A 1 83 ? 9.751 6.319 -12.684 1.00 95.69 83 GLU A C 1
ATOM 643 O O . GLU A 1 83 ? 9.729 5.686 -11.619 1.00 95.69 83 GLU A O 1
ATOM 648 N N . PRO A 1 84 ? 9.955 5.711 -13.867 1.00 94.62 84 PRO A N 1
ATOM 649 C CA . PRO A 1 84 ? 10.316 4.306 -13.967 1.00 94.62 84 PRO A CA 1
ATOM 650 C C . PRO A 1 84 ? 11.598 4.016 -13.183 1.00 94.62 84 PRO A C 1
ATOM 652 O O . PRO A 1 84 ? 12.590 4.740 -13.272 1.00 94.62 84 PRO A O 1
ATOM 655 N N . ILE A 1 85 ? 11.580 2.928 -12.424 1.00 95.25 85 ILE A N 1
ATOM 656 C CA . ILE A 1 85 ? 12.716 2.468 -11.626 1.00 95.25 85 ILE A CA 1
ATOM 657 C C . ILE A 1 85 ? 13.107 1.063 -12.055 1.00 95.25 85 ILE A C 1
ATOM 659 O O . ILE A 1 85 ? 12.318 0.341 -12.662 1.00 95.25 85 ILE A O 1
ATOM 663 N N . GLN A 1 86 ? 14.325 0.654 -11.706 1.00 94.81 86 GLN A N 1
ATOM 664 C CA . GLN A 1 86 ? 14.749 -0.718 -11.938 1.00 94.81 86 GLN A CA 1
ATOM 665 C C . GLN A 1 86 ? 13.796 -1.694 -11.238 1.00 94.81 86 GLN A C 1
ATOM 667 O O . GLN A 1 86 ? 13.455 -1.530 -10.061 1.00 94.81 86 GLN A O 1
ATOM 672 N N . ARG A 1 87 ? 13.384 -2.721 -11.983 1.00 95.62 87 ARG A N 1
ATOM 673 C CA . ARG A 1 87 ? 12.514 -3.771 -11.469 1.00 95.62 87 ARG A CA 1
ATOM 674 C C . ARG A 1 87 ? 13.222 -4.552 -10.361 1.00 95.62 87 ARG A C 1
ATOM 676 O O . ARG A 1 87 ? 14.377 -4.947 -10.522 1.00 95.62 87 ARG A O 1
ATOM 683 N N . ILE A 1 88 ? 12.513 -4.778 -9.260 1.00 96.81 88 ILE A N 1
ATOM 684 C CA . ILE A 1 88 ? 12.936 -5.653 -8.164 1.00 96.81 88 ILE A CA 1
ATOM 685 C C . ILE A 1 88 ? 13.204 -7.040 -8.758 1.00 96.81 88 ILE A C 1
ATOM 687 O O . ILE A 1 88 ? 12.366 -7.513 -9.529 1.00 96.81 88 ILE A O 1
ATOM 691 N N . PRO A 1 89 ? 14.353 -7.681 -8.484 1.00 95.69 89 PRO A N 1
ATOM 692 C CA . PRO A 1 89 ? 14.645 -9.005 -9.020 1.00 95.69 89 PRO A CA 1
ATOM 693 C C . PRO A 1 89 ? 13.640 -10.037 -8.506 1.00 95.69 89 PRO A C 1
ATOM 695 O O . PRO A 1 89 ? 13.082 -9.897 -7.424 1.00 95.69 89 PRO A O 1
ATOM 698 N N . GLU A 1 90 ? 13.413 -11.086 -9.287 1.00 93.56 90 GLU A N 1
ATOM 699 C CA . GLU A 1 90 ? 12.604 -12.210 -8.826 1.00 93.56 90 GLU A CA 1
ATOM 700 C C . GLU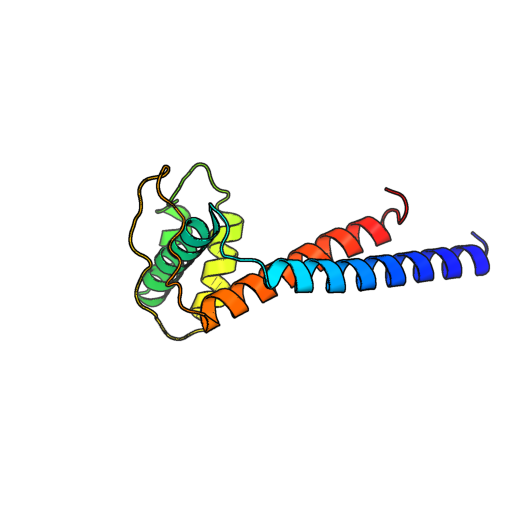 A 1 90 ? 13.384 -13.037 -7.809 1.00 93.56 90 GLU A C 1
ATOM 702 O O . GLU A 1 90 ? 14.531 -13.415 -8.065 1.00 93.56 90 GLU A O 1
ATOM 707 N N . LEU A 1 91 ? 12.754 -13.318 -6.670 1.00 92.06 91 LEU A N 1
ATOM 708 C CA . LEU A 1 91 ? 13.325 -14.126 -5.604 1.00 92.06 91 LEU A CA 1
ATOM 709 C C . LEU A 1 91 ? 12.489 -15.402 -5.381 1.00 92.06 91 LEU A C 1
ATOM 711 O O . LEU A 1 91 ? 11.271 -15.406 -5.601 1.00 92.06 91 LEU A O 1
ATOM 715 N N . PRO A 1 92 ? 13.118 -16.512 -4.946 1.00 90.56 92 PRO A N 1
ATOM 716 C CA . PRO A 1 92 ? 12.387 -17.685 -4.477 1.00 90.56 92 PRO A CA 1
ATOM 717 C C . PRO A 1 92 ? 11.453 -17.330 -3.315 1.00 90.56 92 PRO A C 1
ATOM 719 O O . PRO A 1 92 ? 11.829 -16.543 -2.457 1.00 90.56 92 PRO A O 1
ATOM 722 N N . VAL A 1 93 ? 10.302 -18.002 -3.211 1.00 85.00 93 VAL A N 1
ATOM 723 C CA . VAL A 1 93 ? 9.331 -17.808 -2.105 1.00 85.00 93 VAL A CA 1
ATOM 724 C C . VAL A 1 93 ? 9.904 -18.081 -0.707 1.00 85.00 93 VAL A C 1
ATOM 726 O O . VAL A 1 93 ? 9.303 -17.728 0.296 1.00 85.00 93 VAL A O 1
ATOM 729 N N . THR A 1 94 ? 11.051 -18.758 -0.625 1.00 89.00 94 THR A N 1
ATOM 730 C CA . THR A 1 94 ? 11.752 -19.060 0.631 1.00 89.00 94 THR A CA 1
ATOM 731 C C . THR A 1 94 ? 12.879 -18.076 0.943 1.00 89.00 94 THR A C 1
ATOM 733 O O . THR A 1 94 ? 13.603 -18.277 1.917 1.00 89.00 94 THR A O 1
ATOM 736 N N . ALA A 1 95 ? 13.129 -17.097 0.073 1.00 90.50 95 ALA A N 1
ATOM 737 C CA . ALA A 1 95 ? 14.168 -16.102 0.280 1.00 90.50 95 ALA A CA 1
ATOM 738 C C . ALA A 1 95 ? 13.702 -15.024 1.268 1.00 90.50 95 ALA A C 1
ATOM 740 O O . ALA A 1 95 ? 12.510 -14.831 1.484 1.00 90.50 95 ALA A O 1
ATOM 741 N N . ASN A 1 96 ? 14.662 -14.310 1.858 1.00 92.06 96 ASN A N 1
ATOM 742 C CA . ASN A 1 96 ? 14.345 -13.075 2.569 1.00 92.06 96 ASN A CA 1
ATOM 743 C C . ASN A 1 96 ? 13.882 -12.005 1.565 1.00 92.06 96 ASN A C 1
ATOM 745 O O . ASN A 1 96 ? 14.394 -11.999 0.438 1.00 92.06 96 ASN A O 1
ATOM 749 N N . PRO A 1 97 ? 12.999 -11.081 1.979 1.00 92.62 97 PRO A N 1
ATOM 750 C CA . PRO A 1 97 ? 12.531 -10.013 1.109 1.00 92.62 97 PRO A CA 1
ATOM 751 C C . PRO A 1 97 ? 13.673 -9.114 0.620 1.00 92.62 97 PRO A C 1
ATOM 753 O O . PRO A 1 97 ? 14.686 -8.898 1.295 1.00 92.62 97 PRO A O 1
ATOM 756 N N . TYR A 1 98 ? 13.506 -8.559 -0.577 1.00 94.25 98 TYR A N 1
ATOM 757 C CA . TYR A 1 98 ? 14.495 -7.707 -1.224 1.00 94.25 98 TYR A CA 1
ATOM 758 C C . TYR A 1 98 ? 14.669 -6.359 -0.497 1.00 94.25 98 TYR A C 1
ATOM 760 O O . TYR A 1 98 ? 13.894 -5.418 -0.663 1.00 94.25 98 TYR A O 1
ATOM 768 N N . GLU A 1 99 ? 15.747 -6.211 0.277 1.00 92.31 99 GLU A N 1
ATOM 769 C CA . GLU A 1 99 ? 15.948 -5.032 1.139 1.00 92.31 99 GLU A CA 1
ATOM 770 C C . GLU A 1 99 ? 16.326 -3.731 0.401 1.00 92.31 99 GLU A C 1
ATOM 772 O O . GLU A 1 99 ? 16.206 -2.629 0.955 1.00 92.31 99 GLU A O 1
ATOM 777 N N . LEU A 1 100 ? 16.795 -3.839 -0.847 1.00 93.62 100 LEU A N 1
ATOM 778 C CA . LEU A 1 100 ? 17.331 -2.728 -1.646 1.00 93.62 100 LEU A CA 1
ATOM 779 C C . LEU A 1 100 ? 16.268 -2.056 -2.535 1.00 93.62 100 LEU A C 1
ATOM 781 O O . LEU A 1 100 ? 16.590 -1.479 -3.576 1.00 93.62 100 LEU A O 1
ATOM 785 N N . MET A 1 101 ? 14.994 -2.112 -2.138 1.00 94.44 101 MET A N 1
ATOM 786 C CA . MET A 1 101 ? 13.908 -1.419 -2.835 1.00 94.44 101 MET A CA 1
ATOM 787 C C . MET A 1 101 ? 14.108 0.103 -2.884 1.00 94.44 101 MET A C 1
ATOM 789 O O . MET A 1 101 ? 14.616 0.732 -1.949 1.00 94.44 101 MET A O 1
ATOM 793 N N . HIS A 1 102 ? 13.638 0.723 -3.970 1.00 96.12 102 HIS A N 1
ATOM 794 C CA . HIS A 1 102 ? 13.693 2.172 -4.144 1.00 96.12 102 HIS A CA 1
ATOM 795 C C . HIS A 1 102 ? 12.840 2.888 -3.082 1.00 96.12 102 HIS A C 1
ATOM 797 O O . HIS A 1 102 ? 11.608 2.858 -3.115 1.00 96.12 102 HIS A O 1
ATOM 803 N N . ARG A 1 103 ? 13.508 3.555 -2.130 1.00 95.50 103 ARG A N 1
ATOM 804 C CA . ARG A 1 103 ? 12.882 4.135 -0.927 1.00 95.50 103 ARG A CA 1
ATOM 805 C C . ARG A 1 103 ? 11.749 5.132 -1.222 1.00 95.50 103 ARG A C 1
ATOM 807 O O . ARG A 1 103 ? 10.732 5.046 -0.536 1.00 95.50 103 ARG A O 1
ATOM 814 N N . PRO A 1 104 ? 11.856 6.047 -2.208 1.00 97.19 104 PRO A N 1
ATOM 815 C CA . PRO A 1 104 ? 10.750 6.941 -2.556 1.00 97.19 104 PRO A CA 1
ATOM 816 C C . PRO A 1 104 ? 9.478 6.215 -3.004 1.00 97.19 104 PRO A C 1
ATOM 818 O O . PRO A 1 104 ? 8.392 6.580 -2.554 1.00 97.19 104 PRO A O 1
ATOM 821 N N . THR A 1 105 ? 9.597 5.179 -3.841 1.00 97.38 105 THR A N 1
ATOM 822 C CA . THR A 1 105 ? 8.442 4.385 -4.294 1.00 97.38 105 THR A CA 1
ATOM 823 C C . THR A 1 105 ? 7.857 3.576 -3.149 1.00 97.38 105 THR A C 1
ATOM 825 O O . THR A 1 105 ? 6.649 3.628 -2.943 1.00 97.38 105 THR A O 1
ATOM 828 N N . LEU A 1 106 ? 8.703 2.932 -2.337 1.00 97.12 106 LEU A N 1
ATOM 829 C CA . LEU A 1 106 ? 8.268 2.225 -1.130 1.00 97.12 106 LEU A CA 1
ATOM 830 C C . LEU A 1 106 ? 7.470 3.151 -0.198 1.00 97.12 106 LEU A C 1
ATOM 832 O O . LEU A 1 106 ? 6.371 2.823 0.232 1.00 97.12 106 LEU A O 1
ATOM 836 N N . ALA A 1 107 ? 7.978 4.359 0.063 1.00 97.62 107 ALA A N 1
ATOM 837 C CA . ALA A 1 107 ? 7.286 5.340 0.892 1.00 97.62 107 ALA A CA 1
ATOM 838 C C . ALA A 1 107 ? 5.960 5.815 0.270 1.00 97.62 107 ALA A C 1
ATOM 840 O O . ALA A 1 107 ? 5.004 6.079 0.998 1.00 97.62 107 ALA A O 1
ATOM 841 N N . ALA A 1 108 ? 5.882 5.950 -1.057 1.00 98.31 108 ALA A N 1
ATOM 842 C CA . ALA A 1 108 ? 4.647 6.324 -1.743 1.00 98.31 108 ALA A CA 1
ATOM 843 C C . ALA A 1 108 ? 3.578 5.229 -1.644 1.00 98.31 108 ALA A C 1
ATOM 845 O O . ALA A 1 108 ? 2.430 5.537 -1.324 1.00 98.31 108 ALA A O 1
ATOM 846 N N . VAL A 1 109 ? 3.971 3.971 -1.841 1.00 97.94 109 VAL A N 1
ATOM 847 C CA . VAL A 1 109 ? 3.092 2.805 -1.703 1.00 97.94 109 VAL A CA 1
ATOM 848 C C . VAL A 1 109 ? 2.628 2.645 -0.258 1.00 97.94 109 VAL A C 1
ATOM 850 O O . VAL A 1 109 ? 1.425 2.631 -0.011 1.00 97.94 109 VAL A O 1
ATOM 853 N N . ARG A 1 110 ? 3.536 2.705 0.722 1.00 98.06 110 ARG A N 1
ATOM 854 C CA . ARG A 1 110 ? 3.166 2.667 2.146 1.00 98.06 110 ARG A CA 1
ATOM 855 C C . ARG A 1 110 ? 2.215 3.798 2.545 1.00 98.06 110 ARG A C 1
ATOM 857 O O . ARG A 1 110 ? 1.324 3.596 3.361 1.00 98.06 110 ARG A O 1
ATOM 864 N N . ARG A 1 111 ? 2.338 5.003 1.968 1.00 98.38 111 ARG A N 1
ATOM 865 C CA . ARG A 1 111 ? 1.354 6.086 2.196 1.00 98.38 111 ARG A CA 1
ATOM 866 C C . ARG A 1 111 ? -0.039 5.721 1.685 1.00 98.38 111 ARG A C 1
ATOM 868 O O . ARG A 1 111 ? -1.020 6.054 2.348 1.00 98.38 111 ARG A O 1
ATOM 875 N N . MET A 1 112 ? -0.127 5.065 0.530 1.00 98.38 112 MET A N 1
ATOM 876 C CA . MET A 1 112 ? -1.391 4.550 0.005 1.00 98.38 112 MET A CA 1
ATOM 877 C C . MET A 1 112 ? -1.965 3.475 0.943 1.00 98.38 112 MET A C 1
ATOM 879 O O . MET A 1 112 ? -3.137 3.560 1.302 1.00 98.38 112 MET A O 1
ATOM 883 N N . GLU A 1 113 ? -1.154 2.532 1.420 1.00 97.38 113 GLU A N 1
ATOM 884 C CA . GLU A 1 113 ? -1.590 1.491 2.367 1.00 97.38 113 GLU A CA 1
ATOM 885 C C . GLU A 1 113 ? -2.082 2.080 3.692 1.00 97.38 113 GLU A C 1
ATOM 887 O O . GLU A 1 113 ? -3.150 1.709 4.175 1.00 97.38 113 GLU A O 1
ATOM 892 N N . VAL A 1 114 ? -1.366 3.070 4.240 1.00 98.38 114 VAL A N 1
ATOM 893 C CA . VAL A 1 114 ? -1.806 3.833 5.418 1.00 98.38 114 VAL A CA 1
ATOM 894 C C . VAL A 1 114 ? -3.168 4.476 5.163 1.00 98.38 114 VAL A C 1
ATOM 896 O O . VAL A 1 114 ? -4.047 4.393 6.018 1.00 98.38 114 VAL A O 1
ATOM 899 N N . ALA A 1 115 ? -3.376 5.099 3.999 1.00 98.31 115 ALA A N 1
ATOM 900 C CA . ALA A 1 115 ? -4.650 5.733 3.672 1.00 98.31 115 ALA A CA 1
ATOM 901 C C . ALA A 1 115 ? -5.805 4.718 3.621 1.00 98.31 115 ALA A C 1
ATOM 903 O O . ALA A 1 115 ? -6.861 4.974 4.201 1.00 98.31 115 ALA A O 1
ATOM 904 N N . PHE A 1 116 ? -5.603 3.555 2.992 1.00 98.06 116 PHE A N 1
ATOM 905 C CA . PHE A 1 116 ? -6.614 2.493 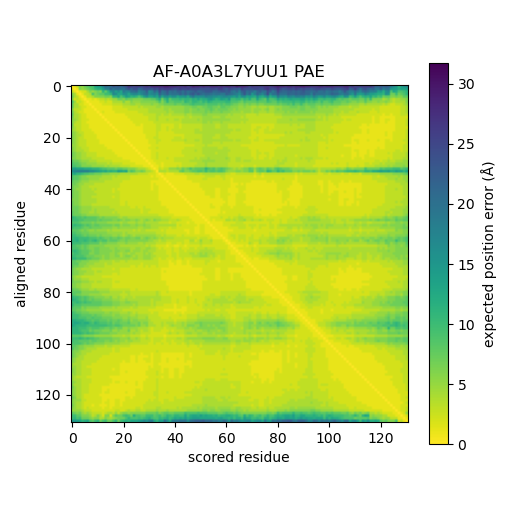2.942 1.00 98.06 116 PHE A CA 1
ATOM 906 C C . PHE A 1 116 ? -6.865 1.849 4.310 1.00 98.06 116 PHE A C 1
ATOM 908 O O . PHE A 1 116 ? -8.021 1.608 4.658 1.00 98.06 116 PHE A O 1
ATOM 915 N N . GLY A 1 117 ? -5.823 1.625 5.112 1.00 97.81 117 GLY A N 1
ATOM 916 C CA . GLY A 1 117 ? -5.954 1.100 6.473 1.00 97.81 117 GLY A CA 1
ATOM 917 C C . GLY A 1 117 ? -6.733 2.046 7.390 1.00 97.81 117 GLY A C 1
ATOM 918 O O . GLY A 1 117 ? -7.668 1.634 8.081 1.00 97.81 117 GLY A O 1
ATOM 919 N N . VAL A 1 118 ? -6.437 3.349 7.325 1.00 98.44 118 VAL A N 1
ATOM 920 C CA . VAL A 1 118 ? -7.201 4.376 8.049 1.00 98.44 118 VAL A CA 1
ATOM 921 C C . VAL A 1 118 ? -8.645 4.421 7.565 1.00 98.44 118 VAL A C 1
ATOM 923 O O . VAL A 1 118 ? -9.553 4.397 8.393 1.00 98.44 118 VAL A O 1
ATOM 926 N N . LEU A 1 119 ? -8.875 4.421 6.249 1.00 98.12 119 LEU A N 1
ATOM 927 C CA . LEU A 1 119 ? -10.219 4.409 5.672 1.00 98.12 119 LEU A CA 1
ATOM 928 C C . LEU A 1 119 ? -11.036 3.201 6.150 1.00 98.12 119 LEU A C 1
ATOM 930 O O . LEU A 1 119 ? -12.198 3.370 6.524 1.00 98.12 119 LEU A O 1
ATOM 934 N N . ALA A 1 120 ? -10.443 2.006 6.174 1.00 97.56 120 ALA A N 1
ATOM 935 C CA . ALA A 1 120 ? -11.105 0.792 6.639 1.00 97.56 120 ALA A CA 1
ATOM 936 C C . ALA A 1 120 ? -11.544 0.920 8.106 1.00 97.56 120 ALA A C 1
ATOM 938 O O . ALA A 1 120 ? -12.720 0.727 8.423 1.00 97.56 120 ALA A O 1
ATOM 939 N N . VAL A 1 121 ? -10.630 1.333 8.990 1.00 97.88 121 VAL A N 1
ATOM 940 C CA . VAL A 1 121 ? -10.920 1.500 10.423 1.00 97.88 121 VAL A CA 1
ATOM 941 C C . VAL A 1 121 ? -11.941 2.614 10.669 1.00 97.88 121 VAL A C 1
ATOM 943 O O . VAL A 1 121 ? -12.878 2.429 11.443 1.00 97.88 121 VAL A O 1
ATOM 946 N N . SER A 1 122 ? -11.815 3.759 9.995 1.00 97.38 122 SER A N 1
ATOM 947 C CA . SER A 1 122 ? -12.772 4.866 10.115 1.00 97.38 122 SER A CA 1
ATOM 948 C C . SER A 1 122 ? -14.164 4.474 9.631 1.00 97.38 122 SER A C 1
ATOM 950 O O . SER A 1 122 ? -15.155 4.828 10.268 1.00 97.38 122 SER A O 1
ATOM 952 N N . THR A 1 123 ? -14.254 3.712 8.539 1.00 97.00 123 THR A N 1
ATOM 953 C CA . THR A 1 123 ? -15.532 3.206 8.021 1.00 97.00 123 THR A CA 1
ATOM 954 C C . THR A 1 123 ? -16.179 2.252 9.018 1.00 97.00 123 THR A C 1
ATOM 956 O O . THR A 1 123 ? -17.367 2.390 9.316 1.00 97.00 123 THR A O 1
ATOM 959 N N . LEU A 1 124 ? -15.399 1.339 9.603 1.00 97.31 124 LEU A N 1
ATOM 960 C CA . LEU A 1 124 ? -15.896 0.441 10.642 1.00 97.31 124 LEU A CA 1
ATOM 961 C C . LEU A 1 124 ? -16.371 1.221 11.876 1.00 97.31 124 LEU A C 1
ATOM 963 O O . LEU A 1 124 ? -17.482 0.993 12.350 1.00 97.31 124 LEU A O 1
ATOM 967 N N . ALA A 1 125 ? -15.595 2.206 12.336 1.00 96.25 125 ALA A N 1
ATOM 968 C CA . ALA A 1 125 ? -15.957 3.044 13.476 1.00 96.25 125 ALA A CA 1
ATOM 969 C C . ALA A 1 125 ? -17.254 3.839 13.232 1.00 96.25 125 ALA A C 1
ATOM 971 O O . ALA A 1 125 ? -18.071 3.997 14.143 1.00 96.25 125 ALA A O 1
ATOM 972 N N . LEU A 1 126 ? -17.476 4.316 12.000 1.00 94.88 126 LEU A N 1
ATOM 973 C CA . LEU A 1 126 ? -18.722 4.981 11.610 1.00 94.88 126 LEU A CA 1
ATOM 974 C C . LEU A 1 126 ? -19.928 4.046 11.733 1.00 94.88 126 LEU A C 1
ATOM 976 O O . LEU A 1 126 ? -20.975 4.486 12.214 1.00 94.88 126 LEU A O 1
ATOM 980 N N . VAL A 1 127 ? -19.790 2.771 11.355 1.00 94.56 127 VAL A N 1
ATOM 981 C CA . VAL A 1 127 ? -20.841 1.752 11.519 1.00 94.56 127 VAL A CA 1
ATOM 982 C C . VAL A 1 127 ? -21.062 1.459 13.002 1.00 94.56 127 VAL A C 1
ATOM 984 O O . VAL A 1 127 ? -22.182 1.607 13.500 1.00 94.56 127 VAL A O 1
ATOM 987 N N . SER A 1 128 ? -19.992 1.113 13.716 1.00 91.69 128 SER A N 1
ATOM 988 C CA . SER A 1 128 ? -19.996 0.829 15.146 1.00 91.69 128 SER A CA 1
ATOM 989 C C . SER A 1 128 ? -18.612 1.105 15.748 1.00 91.69 128 SER A C 1
ATOM 991 O O . SER A 1 128 ? -17.664 0.384 15.450 1.00 91.69 128 SER A O 1
ATOM 993 N N . PRO A 1 129 ? -18.472 2.089 16.653 1.00 81.81 129 PRO A N 1
ATOM 994 C CA . PRO A 1 129 ? -17.192 2.388 17.301 1.00 81.81 129 PRO A CA 1
ATOM 995 C C . PRO A 1 129 ? -16.767 1.342 18.349 1.00 81.81 129 PRO A C 1
ATOM 997 O O . PRO A 1 129 ? -15.733 1.512 18.984 1.00 81.81 129 PRO A O 1
ATOM 1000 N N . VAL A 1 130 ? -17.574 0.298 18.563 1.00 86.25 130 VAL A N 1
ATOM 1001 C CA . VAL A 1 130 ? -17.314 -0.813 19.499 1.00 86.25 130 VAL A CA 1
ATOM 1002 C C . VAL A 1 130 ? -17.325 -2.182 18.805 1.00 86.25 130 VAL A C 1
ATOM 1004 O O . VAL A 1 130 ? -17.403 -3.198 19.490 1.00 86.25 130 VAL A O 1
ATOM 1007 N N . ALA A 1 131 ? -17.359 -2.197 17.466 1.00 70.19 131 ALA A N 1
ATOM 1008 C CA . ALA A 1 131 ? -17.251 -3.426 16.679 1.00 70.19 131 ALA A CA 1
ATOM 1009 C C . ALA A 1 131 ? -15.850 -4.043 16.760 1.00 70.19 131 ALA A C 1
ATOM 1011 O O . ALA A 1 131 ? -14.893 -3.299 17.073 1.00 70.19 131 ALA A O 1
#

Sequence (131 aa):
MTRSSQALRLGAVGLITALSLLLHQQAARLPIDFDEDDYMRAGQILADEIRTGNPAILLEDNYRIEHPQFVKILIASVMLGMEPIQRIPELPVTANPYELMHRPTLAAVRRMEVAFGVLAVSTLALVSPVA

Foldseek 3Di:
DDPVVVVVLVVLLVVQLVVLLVVLVVVLPDADDLCLLQLLLLLLVCLVCVVVVRNCCLVVDDRPVVDDSVLSPVLVVLCNVDDRDDHDDDDPSPDGHDRPDDVVSSSSSSVVVSVVSSVVRSVVSVVPSVD

Radius of gyration: 18.28 Å; Cα contacts (8 Å, |Δi|>4): 110; chains: 1; bounding box: 48×34×48 Å

Mean predicted aligned error: 3.94 Å

Solvent-accessible surface area (backbone atoms only — not comparable to full-atom values): 7637 Å² total; per-residue (Å²): 132,55,73,68,60,50,51,52,50,53,51,47,29,52,50,52,34,53,52,39,45,54,52,37,58,54,56,65,67,52,77,91,50,75,59,54,45,58,46,49,32,37,8,46,54,49,26,53,39,39,73,76,71,39,69,62,41,78,80,76,56,61,77,63,71,92,50,71,64,69,62,28,51,53,40,10,58,58,47,62,79,46,82,91,69,86,75,65,78,91,73,62,95,87,54,78,50,68,84,83,60,62,60,71,61,52,53,53,45,42,51,51,52,36,51,52,53,28,49,52,53,36,52,45,24,69,77,40,72,82,112

Secondary structure (DSSP, 8-state):
--HHHHHHHHHHHHHHHHHHHHHHHHHTTSPPPTTHHHHHHHHHHHHHHHHTT-TTHHHH--SSTTS-HHHHHHHHHHHHTS---PPPPP--TTSPP-TT--HHHHHHHHHHHHHHHHHHHHHHHHH-TT-

pLDDT: mean 94.55, std 5.66, range [59.59, 98.56]